Protein AF-A0A8J2U557-F1 (afdb_monomer_lite)

Organism: NCBI:txid508461

Secondary structure (DSSP, 8-state):
----HHHHHHHHHHHHHHHHHHHH-GGG-PPPPHHHHHHHHHHTTT----SSSPPP----

InterPro domains:
  IPR031848 PrlF antitoxin [PF15937] (4-57)

Sequence (60 aa):
MKKTSEDKCYIAEFLSFLAADIHHCPERLIPLTACMYHTGNELICGVEIDLDKPLLDEGE

Structure (mmCIF, N/CA/C/O backbone):
data_AF-A0A8J2U557-F1
#
_entry.id   AF-A0A8J2U557-F1
#
loop_
_atom_site.group_PDB
_atom_site.id
_atom_site.type_symbol
_atom_site.label_atom_id
_atom_site.label_alt_id
_atom_site.label_comp_id
_atom_site.label_asym_id
_atom_site.label_entity_id
_atom_site.label_seq_id
_atom_site.pdbx_PDB_ins_code
_atom_site.Cartn_x
_atom_site.Cartn_y
_atom_site.Cartn_z
_atom_site.occupancy
_atom_site.B_iso_or_equiv
_atom_site.auth_seq_id
_atom_site.auth_comp_id
_atom_site.auth_asym_id
_atom_site.auth_atom_id
_atom_site.pdbx_PDB_model_num
ATOM 1 N N . MET A 1 1 ? -23.680 -10.007 2.911 1.00 42.75 1 MET A N 1
ATOM 2 C CA . MET A 1 1 ? -23.993 -9.161 1.737 1.00 42.75 1 MET A CA 1
ATOM 3 C C . MET A 1 1 ? -23.501 -9.852 0.472 1.00 42.75 1 MET A C 1
ATOM 5 O O . MET A 1 1 ? -22.338 -10.230 0.426 1.00 42.75 1 MET A O 1
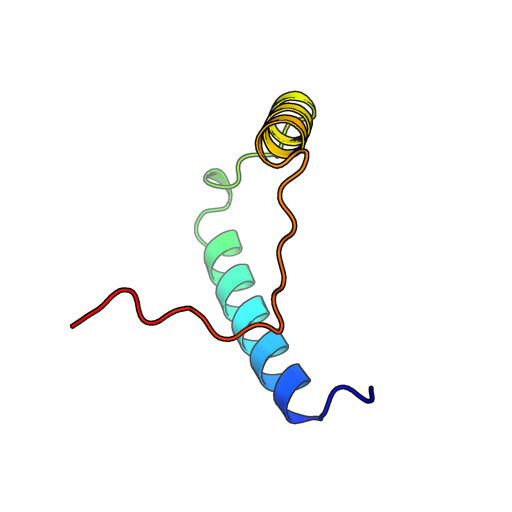ATOM 9 N N . LYS A 1 2 ? -24.362 -10.096 -0.525 1.00 47.62 2 LYS A N 1
ATOM 10 C CA . LYS A 1 2 ? -23.926 -10.613 -1.834 1.00 47.62 2 LYS A CA 1
ATOM 11 C C . LYS A 1 2 ? -23.407 -9.424 -2.649 1.00 47.62 2 LYS A C 1
ATOM 13 O O . LYS A 1 2 ? -24.218 -8.593 -3.034 1.00 47.62 2 LYS A O 1
ATOM 18 N N . LYS A 1 3 ? -22.089 -9.338 -2.877 1.00 51.22 3 LYS A N 1
ATOM 19 C CA . LYS A 1 3 ? -21.478 -8.370 -3.810 1.00 51.22 3 LYS A CA 1
ATOM 20 C C . LYS A 1 3 ? -22.168 -8.520 -5.171 1.00 51.22 3 LYS A C 1
ATOM 22 O O . LYS A 1 3 ? -22.144 -9.617 -5.742 1.00 51.22 3 LYS A O 1
ATOM 27 N N . THR A 1 4 ? -22.860 -7.479 -5.619 1.00 55.06 4 THR A N 1
ATOM 28 C CA . THR A 1 4 ? -23.634 -7.472 -6.866 1.00 55.06 4 THR A CA 1
ATOM 29 C C . THR A 1 4 ? -22.698 -7.559 -8.073 1.00 55.06 4 THR A C 1
ATOM 31 O O . THR A 1 4 ? -21.483 -7.391 -7.971 1.00 55.06 4 THR A O 1
ATOM 34 N N . SER A 1 5 ? -23.250 -7.916 -9.233 1.00 58.72 5 SER A N 1
ATOM 35 C CA . SER A 1 5 ? -22.477 -8.105 -10.467 1.00 58.72 5 SER A CA 1
ATOM 36 C C . SER A 1 5 ? -21.768 -6.826 -10.937 1.00 58.72 5 SER A C 1
ATOM 38 O O . SER A 1 5 ? -20.740 -6.927 -11.601 1.00 58.72 5 SER A O 1
ATOM 40 N N . GLU A 1 6 ? -22.288 -5.650 -10.578 1.00 56.34 6 GLU A N 1
ATOM 41 C CA . GLU A 1 6 ? -21.718 -4.343 -10.932 1.00 56.34 6 GLU A CA 1
ATOM 42 C C . GLU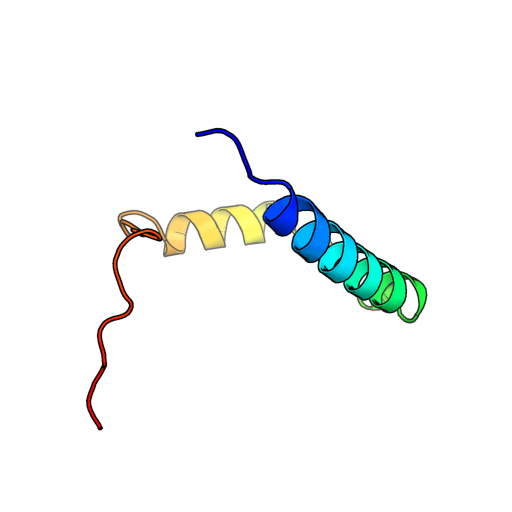 A 1 6 ? -20.428 -4.032 -10.160 1.00 56.34 6 GLU A C 1
ATOM 44 O O . GLU A 1 6 ? -19.438 -3.658 -10.782 1.00 56.34 6 GLU A O 1
ATOM 49 N N . ASP A 1 7 ? -20.363 -4.318 -8.851 1.00 59.44 7 ASP A N 1
ATOM 50 C CA . ASP A 1 7 ? -19.136 -4.150 -8.044 1.00 59.44 7 ASP A CA 1
ATOM 51 C C . ASP A 1 7 ? -17.948 -4.929 -8.622 1.00 59.44 7 ASP A C 1
ATOM 53 O O . ASP A 1 7 ? -16.792 -4.515 -8.530 1.00 59.44 7 ASP A O 1
ATOM 57 N N . LYS A 1 8 ? -18.222 -6.090 -9.226 1.00 61.41 8 LYS A N 1
ATOM 58 C CA . LYS A 1 8 ? -17.190 -6.908 -9.871 1.00 61.41 8 LYS A CA 1
ATOM 59 C C . LYS A 1 8 ? -16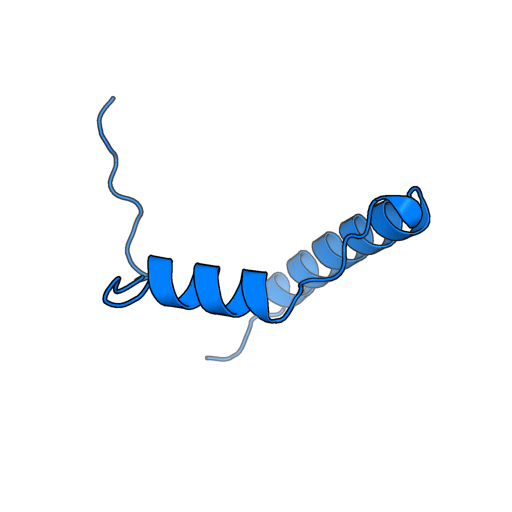.667 -6.271 -11.158 1.00 61.41 8 LYS A C 1
ATOM 61 O O . LYS A 1 8 ? -15.502 -6.486 -11.478 1.00 61.41 8 LYS A O 1
ATOM 66 N N . CYS A 1 9 ? -17.497 -5.505 -11.868 1.00 71.44 9 CYS A N 1
ATOM 67 C CA . CYS A 1 9 ? -17.103 -4.814 -13.093 1.00 71.44 9 CYS A CA 1
ATOM 68 C C . CYS A 1 9 ? -16.159 -3.650 -12.772 1.00 71.44 9 CYS A C 1
ATOM 70 O O . CYS A 1 9 ? -15.058 -3.595 -13.313 1.00 71.44 9 CYS A O 1
ATOM 72 N N . TYR A 1 10 ? -16.518 -2.805 -11.799 1.00 81.38 10 TYR A N 1
ATOM 73 C CA . TYR A 1 10 ? -15.690 -1.660 -11.404 1.00 81.38 10 TYR A CA 1
ATOM 74 C C . TYR A 1 10 ? -14.342 -2.071 -10.813 1.00 81.38 10 TYR A C 1
ATOM 76 O O . TYR A 1 10 ? -13.314 -1.472 -11.124 1.00 81.38 10 TYR A O 1
ATOM 84 N N . ILE A 1 11 ? -14.317 -3.132 -9.999 1.00 84.88 11 ILE A N 1
ATOM 85 C CA . ILE A 1 11 ? -13.057 -3.669 -9.473 1.00 84.88 11 ILE A CA 1
ATOM 86 C C . ILE A 1 11 ? -12.174 -4.180 -10.617 1.00 84.88 11 ILE A C 1
ATOM 88 O O . ILE A 1 11 ? -10.974 -3.920 -10.617 1.00 84.88 11 ILE A O 1
ATOM 92 N N . ALA A 1 12 ? -12.739 -4.890 -11.596 1.00 87.69 12 ALA A N 1
ATOM 93 C CA . ALA A 1 12 ? -11.966 -5.408 -12.722 1.00 87.69 12 ALA A CA 1
ATOM 94 C C . ALA A 1 12 ? -11.375 -4.283 -13.589 1.00 87.69 12 ALA A C 1
ATOM 96 O O . ALA A 1 12 ? -10.211 -4.364 -13.984 1.00 87.69 12 ALA A O 1
ATOM 97 N N . GLU A 1 13 ? -12.141 -3.221 -13.844 1.00 90.56 13 GLU A N 1
ATOM 98 C CA . GLU A 1 13 ? -11.673 -2.046 -14.587 1.00 90.56 13 GLU A CA 1
ATOM 99 C C . GLU A 1 13 ? -10.571 -1.297 -13.834 1.00 90.56 13 GLU A C 1
ATOM 101 O O . GLU A 1 13 ? -9.510 -1.031 -14.401 1.00 90.56 13 GLU A O 1
ATOM 106 N N . PHE A 1 14 ? -10.766 -1.039 -12.537 1.00 90.38 14 PHE A N 1
ATOM 107 C CA . PHE A 1 14 ? -9.760 -0.394 -11.693 1.00 90.38 14 PHE A CA 1
ATOM 108 C C . PHE A 1 14 ? -8.451 -1.194 -11.640 1.00 90.38 14 PHE A C 1
ATOM 110 O O . PHE A 1 14 ? -7.366 -0.636 -11.808 1.00 90.38 14 PHE A O 1
ATOM 117 N N . LEU A 1 15 ? -8.537 -2.515 -11.458 1.00 92.94 15 LEU A N 1
ATOM 118 C CA . LEU A 1 15 ? -7.358 -3.382 -11.437 1.00 92.94 15 LEU A CA 1
ATOM 119 C C . LEU A 1 15 ? -6.658 -3.439 -12.797 1.00 92.94 15 LEU A C 1
ATOM 121 O O . LEU A 1 15 ? -5.432 -3.506 -12.839 1.00 92.94 15 LEU A O 1
ATOM 125 N N . SER A 1 16 ? -7.409 -3.381 -13.899 1.00 93.31 16 SER A N 1
ATOM 126 C CA . SER A 1 16 ? -6.835 -3.340 -15.249 1.00 93.31 16 SER A CA 1
ATOM 127 C C . SER A 1 16 ? -6.080 -2.033 -15.497 1.00 93.31 16 SER A C 1
ATOM 129 O O . SER A 1 16 ? -4.976 -2.058 -16.038 1.00 93.31 16 SER A O 1
ATOM 131 N N . PHE A 1 17 ? -6.634 -0.903 -15.048 1.00 93.88 17 PHE A N 1
ATOM 132 C CA . PHE A 1 17 ? -5.960 0.395 -15.088 1.00 93.88 17 PHE A CA 1
ATOM 133 C C . PHE A 1 17 ? -4.658 0.382 -14.275 1.00 93.88 17 PHE A C 1
ATOM 135 O O . PHE A 1 17 ? -3.602 0.745 -14.792 1.00 93.88 17 PHE A O 1
ATOM 142 N N . LEU A 1 18 ? -4.711 -0.105 -13.031 1.00 92.19 18 LEU A N 1
ATOM 143 C CA . LEU A 1 18 ? -3.534 -0.191 -12.167 1.00 92.19 18 LEU A CA 1
ATOM 144 C C . LEU A 1 18 ? -2.464 -1.122 -12.753 1.00 92.19 18 LEU A C 1
ATOM 146 O O . LEU A 1 18 ? -1.279 -0.801 -12.725 1.00 92.19 18 LEU A O 1
ATOM 150 N N . ALA A 1 19 ? -2.869 -2.264 -13.313 1.00 93.50 19 ALA A N 1
ATOM 151 C CA . ALA A 1 19 ? -1.950 -3.198 -13.953 1.00 93.50 19 ALA A CA 1
ATOM 152 C C . ALA A 1 19 ? -1.217 -2.562 -15.145 1.00 93.50 19 ALA A C 1
ATOM 154 O O . ALA A 1 19 ? -0.019 -2.789 -15.311 1.00 93.50 19 ALA A O 1
ATOM 155 N N . ALA A 1 20 ? -1.913 -1.751 -15.947 1.00 95.00 20 ALA A N 1
ATOM 156 C CA . ALA A 1 20 ? -1.303 -1.025 -17.057 1.00 95.00 20 ALA A CA 1
ATOM 157 C C . ALA A 1 20 ? -0.264 0.003 -16.574 1.00 95.00 20 ALA A C 1
ATOM 159 O O . ALA A 1 20 ? 0.833 0.054 -17.129 1.00 95.00 20 ALA A O 1
ATOM 160 N N . ASP A 1 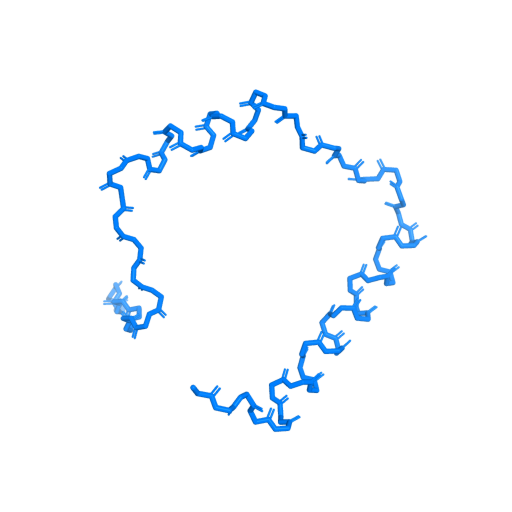21 ? -0.573 0.768 -15.522 1.00 94.00 21 ASP A N 1
ATOM 161 C CA . ASP A 1 21 ? 0.346 1.758 -14.936 1.00 94.00 21 ASP A CA 1
ATOM 162 C C . ASP A 1 21 ? 1.605 1.097 -14.347 1.00 94.00 21 ASP A C 1
ATOM 164 O O . ASP A 1 21 ? 2.731 1.493 -14.655 1.00 94.00 21 ASP A O 1
ATOM 168 N N . ILE A 1 22 ? 1.423 0.003 -13.598 1.00 94.50 22 ILE A N 1
ATOM 169 C CA . ILE A 1 22 ? 2.521 -0.804 -13.047 1.00 94.50 22 ILE A CA 1
ATOM 170 C C . ILE A 1 22 ? 3.432 -1.337 -14.155 1.00 94.50 22 ILE A C 1
ATOM 172 O O . ILE A 1 22 ? 4.654 -1.338 -14.007 1.00 94.50 22 ILE A O 1
ATOM 176 N N . HIS A 1 23 ? 2.852 -1.809 -15.260 1.00 94.88 23 HIS A N 1
ATOM 177 C CA . HIS A 1 23 ? 3.629 -2.333 -16.379 1.00 94.88 23 HIS A CA 1
ATOM 178 C C . HIS A 1 23 ? 4.407 -1.233 -17.114 1.00 94.88 23 HIS A C 1
ATOM 180 O O . HIS A 1 23 ? 5.483 -1.501 -17.643 1.00 94.88 23 HIS A O 1
ATOM 186 N N . HIS A 1 24 ? 3.875 -0.008 -17.152 1.00 96.25 24 HIS A N 1
ATOM 187 C CA . HIS A 1 24 ? 4.501 1.124 -17.830 1.00 96.25 24 HIS A CA 1
ATOM 188 C C . HIS A 1 24 ? 5.712 1.682 -17.065 1.00 96.25 24 HIS A C 1
ATOM 190 O O . HIS A 1 24 ? 6.722 1.995 -17.693 1.00 96.25 24 HIS A O 1
ATOM 196 N N . CYS A 1 25 ? 5.630 1.774 -15.732 1.00 93.50 25 CYS A N 1
ATOM 197 C CA . CYS A 1 25 ? 6.696 2.313 -14.875 1.00 93.50 25 CYS A CA 1
ATOM 198 C C . CYS A 1 25 ? 6.973 1.422 -13.646 1.00 93.50 25 CYS A C 1
ATOM 200 O O . CYS A 1 25 ? 6.744 1.851 -12.506 1.00 93.50 25 CYS A O 1
ATOM 202 N N . PRO A 1 26 ? 7.473 0.187 -13.827 1.00 90.88 26 PRO A N 1
ATOM 203 C CA . PRO A 1 26 ? 7.715 -0.731 -12.714 1.00 90.88 26 PRO A CA 1
ATOM 204 C C . PRO A 1 26 ? 8.736 -0.192 -11.699 1.00 90.88 26 PRO A C 1
ATOM 206 O O . PRO A 1 26 ? 8.662 -0.514 -10.516 1.00 90.88 26 PRO A O 1
ATOM 209 N N . GLU A 1 27 ? 9.664 0.666 -12.124 1.00 94.38 27 GLU A N 1
ATOM 210 C CA . GLU A 1 27 ? 10.677 1.300 -11.275 1.00 94.38 27 GLU A CA 1
ATOM 211 C C . GLU A 1 27 ? 10.102 2.273 -10.236 1.00 94.38 27 GLU A C 1
ATOM 213 O O . GLU A 1 27 ? 10.780 2.603 -9.263 1.00 94.38 27 GLU A O 1
ATOM 218 N N . ARG A 1 28 ? 8.854 2.727 -10.414 1.00 92.00 28 ARG A N 1
ATOM 219 C CA . ARG A 1 28 ? 8.160 3.603 -9.458 1.00 92.00 28 ARG A CA 1
ATOM 220 C C . ARG A 1 28 ? 7.487 2.832 -8.322 1.00 92.00 28 ARG A C 1
ATOM 222 O O . ARG A 1 28 ? 6.992 3.456 -7.383 1.00 92.00 28 ARG A O 1
ATOM 229 N N . LEU A 1 29 ? 7.470 1.498 -8.377 1.00 89.81 29 LEU A N 1
ATOM 230 C CA . LEU A 1 29 ? 6.972 0.674 -7.282 1.00 89.81 29 LEU A CA 1
ATOM 231 C C . LEU A 1 29 ? 7.955 0.694 -6.112 1.00 89.81 29 LEU A C 1
ATOM 233 O O . LEU A 1 29 ? 9.036 0.113 -6.170 1.00 89.81 29 LEU A O 1
ATOM 237 N N . ILE A 1 30 ? 7.547 1.334 -5.020 1.00 88.81 30 ILE A N 1
ATOM 238 C CA . ILE A 1 30 ? 8.314 1.372 -3.776 1.00 88.81 30 ILE A CA 1
ATOM 239 C C . ILE A 1 30 ? 7.737 0.316 -2.824 1.00 88.81 30 ILE A C 1
ATOM 241 O O . ILE A 1 30 ? 6.562 0.412 -2.459 1.00 88.81 30 ILE A O 1
ATOM 245 N N . PRO A 1 31 ? 8.526 -0.691 -2.400 1.00 88.88 31 PRO A N 1
ATOM 246 C CA . PRO A 1 31 ? 8.068 -1.680 -1.435 1.00 88.88 31 PRO A CA 1
ATOM 247 C C . PRO A 1 31 ? 7.686 -1.029 -0.108 1.00 88.88 31 PRO A C 1
ATOM 249 O O . PRO A 1 31 ? 8.432 -0.215 0.441 1.00 88.88 31 PRO A O 1
ATOM 252 N N . LEU A 1 32 ? 6.548 -1.441 0.449 1.00 92.75 32 LEU A N 1
ATOM 253 C CA . LEU A 1 32 ? 6.171 -1.030 1.792 1.00 92.75 32 LEU A CA 1
ATOM 254 C C . LEU A 1 32 ? 7.098 -1.712 2.804 1.00 92.75 32 LEU A C 1
ATOM 256 O O . LEU A 1 32 ? 7.129 -2.939 2.909 1.00 92.75 32 LEU A O 1
ATOM 260 N N . THR A 1 33 ? 7.863 -0.921 3.553 1.00 95.19 33 THR A N 1
ATOM 261 C CA . THR A 1 33 ? 8.732 -1.462 4.605 1.00 95.19 33 THR A CA 1
ATOM 262 C C . THR A 1 33 ? 7.939 -1.735 5.883 1.00 95.19 33 THR A C 1
ATOM 264 O O . THR A 1 33 ? 6.930 -1.084 6.158 1.00 95.19 33 THR A O 1
ATOM 267 N N . ALA A 1 34 ? 8.427 -2.661 6.713 1.00 95.25 34 ALA A N 1
ATOM 268 C CA . ALA A 1 34 ? 7.824 -2.941 8.018 1.00 95.25 34 ALA A CA 1
ATOM 269 C C . ALA A 1 34 ? 7.756 -1.689 8.913 1.00 95.25 34 ALA A C 1
ATOM 271 O O . ALA A 1 34 ? 6.779 -1.502 9.631 1.00 95.25 34 ALA A O 1
ATOM 272 N N . CYS A 1 35 ? 8.761 -0.810 8.823 1.00 95.88 35 CYS A N 1
ATOM 273 C CA . CYS A 1 35 ? 8.785 0.467 9.536 1.00 95.88 35 CYS A CA 1
ATOM 274 C C . CYS A 1 35 ? 7.636 1.379 9.082 1.00 95.88 35 CYS A C 1
ATOM 276 O O . CYS A 1 35 ? 6.851 1.817 9.912 1.00 95.88 35 CYS A O 1
ATOM 278 N N . MET A 1 36 ? 7.467 1.581 7.769 1.00 94.94 36 MET A N 1
ATOM 279 C CA . MET A 1 36 ? 6.372 2.398 7.222 1.00 94.94 36 MET A CA 1
ATOM 280 C C . MET A 1 36 ? 4.998 1.868 7.631 1.00 94.94 36 MET A C 1
ATOM 282 O O . MET A 1 36 ? 4.123 2.648 7.996 1.00 94.94 36 MET A O 1
ATOM 286 N N . TYR A 1 37 ? 4.819 0.544 7.593 1.00 93.75 37 TYR A N 1
ATOM 287 C CA . TYR A 1 37 ? 3.585 -0.090 8.048 1.00 93.75 37 TYR A CA 1
ATOM 288 C C . TYR A 1 37 ? 3.333 0.173 9.537 1.00 93.75 37 TYR A C 1
ATOM 290 O O . TYR A 1 37 ? 2.234 0.570 9.916 1.00 93.75 37 TYR A O 1
ATOM 298 N N . HIS A 1 38 ? 4.353 -0.017 10.377 1.00 95.62 38 HIS A N 1
ATOM 299 C CA . HIS A 1 38 ? 4.236 0.193 11.816 1.00 95.62 38 HIS A CA 1
ATOM 300 C C . HIS A 1 38 ? 3.921 1.651 12.150 1.00 95.62 38 HIS A C 1
ATOM 302 O O . HIS A 1 38 ? 2.950 1.905 12.852 1.00 95.62 38 HIS A O 1
ATOM 308 N N . THR A 1 39 ? 4.658 2.596 11.563 1.00 95.56 39 THR A N 1
ATOM 309 C CA . THR A 1 39 ? 4.409 4.031 11.723 1.00 95.56 39 THR A CA 1
ATOM 310 C C . THR A 1 39 ? 3.001 4.406 11.273 1.00 95.56 39 THR A C 1
ATOM 312 O O . THR A 1 39 ? 2.307 5.122 11.984 1.00 95.56 39 THR A O 1
ATOM 315 N N . GLY A 1 40 ? 2.540 3.898 10.126 1.00 92.50 40 GLY A N 1
ATOM 316 C CA . GLY A 1 40 ? 1.168 4.127 9.673 1.00 92.50 40 GLY A CA 1
ATOM 317 C C . GLY A 1 40 ? 0.137 3.631 10.687 1.00 92.50 40 GLY A C 1
ATOM 318 O O . GLY A 1 40 ? -0.791 4.360 11.021 1.00 92.50 40 GLY A O 1
ATOM 319 N N . ASN A 1 41 ? 0.338 2.427 11.224 1.00 90.88 41 ASN A N 1
ATOM 320 C CA . ASN A 1 41 ? -0.551 1.830 12.218 1.00 90.88 41 ASN A CA 1
ATOM 321 C C . ASN A 1 41 ? -0.541 2.580 13.562 1.00 90.88 41 ASN A C 1
ATOM 323 O O . ASN A 1 41 ? -1.581 2.710 14.200 1.00 90.88 41 ASN A O 1
ATOM 327 N N . GLU A 1 42 ? 0.615 3.088 13.992 1.00 94.94 42 GLU A N 1
ATOM 328 C CA . GLU A 1 42 ? 0.728 3.947 15.175 1.00 94.94 42 GLU A CA 1
ATOM 329 C C . GLU A 1 42 ? -0.003 5.278 14.978 1.00 94.94 42 GLU A C 1
ATOM 331 O O . GLU A 1 42 ? -0.716 5.720 15.875 1.00 94.94 42 GLU A O 1
ATOM 336 N N . LEU A 1 43 ? 0.124 5.897 13.800 1.00 93.31 43 LEU A N 1
ATOM 337 C CA . LEU A 1 43 ? -0.501 7.186 13.491 1.00 93.31 43 LEU A CA 1
ATOM 338 C C . LEU A 1 43 ? -2.032 7.127 13.482 1.00 93.31 43 LEU A C 1
ATOM 340 O O . LEU A 1 43 ? -2.677 8.094 13.878 1.00 93.31 43 LEU A O 1
ATOM 344 N N . ILE A 1 44 ? -2.614 6.011 13.041 1.00 91.06 44 ILE A N 1
ATOM 345 C CA . ILE A 1 44 ? -4.073 5.813 13.031 1.00 91.06 44 ILE A CA 1
ATOM 346 C C . ILE A 1 44 ? -4.592 5.150 14.313 1.00 91.06 44 ILE A C 1
ATOM 348 O O . ILE A 1 44 ? -5.778 4.837 14.413 1.00 91.06 44 ILE A O 1
ATOM 352 N N . CYS A 1 45 ? -3.721 4.895 15.294 1.00 91.31 45 CYS A N 1
ATOM 353 C CA . CYS A 1 45 ? -4.108 4.224 16.526 1.00 91.31 45 CYS A CA 1
ATOM 354 C C . CYS A 1 45 ? -5.168 5.047 17.275 1.00 91.31 45 CYS A C 1
ATOM 356 O O . CYS A 1 45 ? -4.969 6.223 17.573 1.00 91.31 45 CYS A O 1
ATOM 358 N N . GLY A 1 46 ? -6.306 4.418 17.577 1.00 87.75 46 GLY A N 1
ATOM 359 C CA . GLY A 1 46 ? -7.439 5.074 18.236 1.00 87.75 46 GLY A CA 1
ATOM 360 C C . GLY A 1 46 ? -8.332 5.907 17.309 1.00 87.75 46 GLY A C 1
ATOM 361 O O . GLY A 1 46 ? -9.303 6.485 17.790 1.00 87.75 46 GLY A O 1
ATOM 362 N N . VAL A 1 47 ? -8.049 5.956 16.002 1.00 88.38 47 VAL A N 1
ATOM 363 C CA . VAL A 1 47 ? -8.962 6.527 15.006 1.00 88.38 47 VAL A CA 1
ATOM 364 C C . VAL A 1 47 ? -9.963 5.455 14.586 1.00 88.38 47 VAL A C 1
ATOM 366 O O . VAL A 1 47 ? -9.603 4.457 13.963 1.00 88.38 47 VAL A O 1
ATOM 369 N N . GLU A 1 48 ? -11.237 5.665 14.906 1.00 86.50 48 GLU A N 1
ATOM 370 C CA . GLU A 1 48 ? -12.325 4.851 14.368 1.00 86.50 48 GLU A CA 1
ATOM 371 C C . GLU A 1 48 ? -12.727 5.394 12.992 1.00 86.50 48 GLU A C 1
ATOM 373 O O . GLU A 1 48 ? -13.246 6.504 12.873 1.00 86.50 48 GLU A O 1
ATOM 378 N N . ILE A 1 49 ? -12.453 4.619 11.940 1.00 81.06 49 ILE A N 1
ATOM 379 C CA . ILE A 1 49 ? -12.843 4.954 10.568 1.00 81.06 49 ILE A CA 1
ATOM 380 C C . ILE A 1 49 ? -14.134 4.208 10.246 1.00 81.06 49 ILE A C 1
ATOM 382 O O . ILE A 1 49 ? -14.132 2.986 10.091 1.00 81.06 49 ILE A O 1
ATOM 386 N N . ASP A 1 50 ? -15.224 4.958 10.117 1.00 83.19 50 ASP A N 1
ATOM 387 C CA . ASP A 1 50 ? -16.502 4.453 9.626 1.00 83.19 50 ASP A CA 1
ATOM 388 C C . ASP A 1 50 ? -16.642 4.795 8.137 1.00 83.19 50 ASP A C 1
ATOM 390 O O . ASP A 1 50 ? -16.901 5.941 7.772 1.00 83.19 50 ASP A O 1
ATOM 394 N N . LEU A 1 51 ? -16.423 3.795 7.279 1.00 82.44 51 LEU A N 1
ATOM 395 C CA . LEU A 1 51 ? -16.534 3.927 5.822 1.00 82.44 51 LEU A CA 1
ATOM 396 C C . LEU A 1 51 ? -17.988 3.906 5.328 1.00 82.44 51 LEU A C 1
ATOM 398 O O . LEU A 1 51 ? -18.231 4.215 4.163 1.00 82.44 51 LEU A O 1
ATOM 402 N N . ASP A 1 52 ? -18.936 3.536 6.192 1.00 85.38 52 ASP A N 1
ATOM 403 C CA . ASP A 1 52 ? -20.366 3.521 5.884 1.00 85.38 52 ASP A CA 1
ATOM 404 C C . A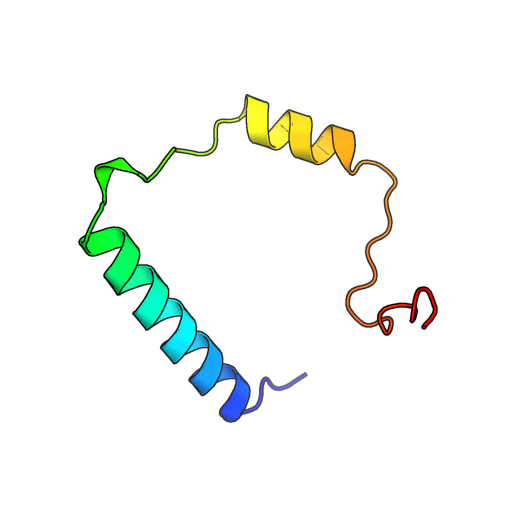SP A 1 52 ? -21.034 4.851 6.263 1.00 85.38 52 ASP A C 1
ATOM 406 O O . ASP A 1 52 ? -22.141 5.164 5.808 1.00 85.38 52 ASP A O 1
ATOM 410 N N . LYS A 1 53 ? -20.358 5.667 7.079 1.00 85.44 53 LYS A N 1
ATOM 411 C CA . LYS A 1 53 ? -20.812 7.009 7.413 1.00 85.44 53 LYS A CA 1
ATOM 412 C C . LYS A 1 53 ? -20.671 7.929 6.193 1.00 85.44 53 LYS A C 1
ATOM 414 O O . LYS A 1 53 ? -19.596 7.990 5.596 1.00 85.44 53 LYS A O 1
ATOM 419 N N . PRO A 1 54 ? -21.717 8.700 5.839 1.00 83.56 54 PRO A N 1
ATOM 420 C CA . PRO A 1 54 ? -21.592 9.754 4.844 1.00 83.56 54 PRO A CA 1
ATOM 421 C C . PRO A 1 54 ? -20.445 10.695 5.212 1.00 83.56 54 PRO A C 1
ATOM 423 O O . PRO A 1 54 ? -20.281 11.043 6.388 1.00 83.56 54 PRO A O 1
ATOM 426 N N . LEU A 1 55 ? -19.677 11.122 4.209 1.00 80.44 55 LEU A N 1
ATOM 427 C CA . LEU A 1 55 ? -18.740 12.224 4.391 1.00 80.44 55 LEU A CA 1
ATOM 428 C C . LEU A 1 55 ? -19.524 13.414 4.949 1.00 80.44 55 LEU A C 1
ATOM 430 O O . LEU A 1 55 ? -20.631 13.707 4.494 1.00 80.44 55 LEU A O 1
ATOM 434 N N . LEU A 1 56 ? -18.982 14.051 5.983 1.00 77.62 56 LEU A N 1
ATOM 435 C CA . LEU A 1 56 ? -19.548 15.304 6.456 1.00 77.62 56 LEU A CA 1
ATOM 436 C C . LEU A 1 56 ? -19.332 16.324 5.338 1.00 77.62 56 LEU A C 1
ATOM 438 O O . LEU A 1 56 ? -18.198 16.489 4.891 1.00 77.62 56 LEU A O 1
ATOM 442 N N . ASP A 1 57 ? -20.395 16.990 4.891 1.00 75.25 57 ASP A N 1
ATOM 443 C CA . ASP A 1 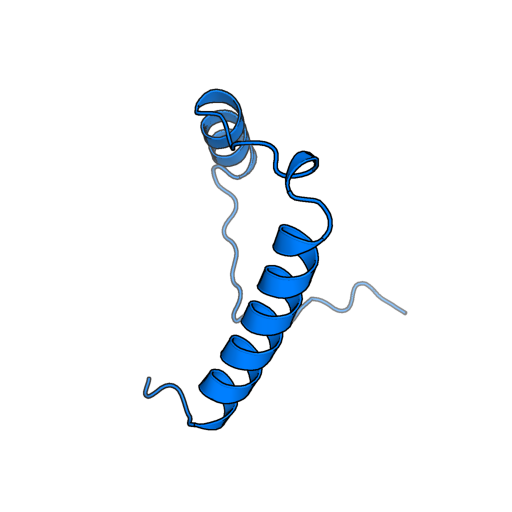57 ? -20.233 18.218 4.118 1.00 75.25 57 ASP A CA 1
ATOM 444 C C . ASP A 1 57 ? -19.548 19.223 5.047 1.00 75.25 57 ASP A C 1
ATOM 446 O O . ASP A 1 57 ? -20.180 19.820 5.923 1.00 75.25 57 ASP A O 1
ATOM 450 N N . GLU A 1 58 ? -18.233 19.378 4.910 1.00 68.62 58 GLU A N 1
ATOM 451 C CA . GLU A 1 58 ? -17.484 20.449 5.565 1.00 68.62 58 GLU A CA 1
ATOM 452 C C . GLU A 1 58 ? -17.763 21.786 4.860 1.00 68.62 58 GLU A C 1
ATOM 454 O O . GLU A 1 58 ? -16.846 22.429 4.374 1.00 68.62 58 GLU A O 1
ATOM 459 N N . GLY A 1 59 ? -19.034 22.202 4.821 1.00 60.31 59 GLY A N 1
ATOM 460 C CA . GLY A 1 59 ? -19.474 23.523 4.365 1.00 60.31 59 GLY A CA 1
ATOM 461 C C . GLY A 1 59 ? -19.279 23.823 2.870 1.00 60.31 59 GLY A C 1
ATOM 462 O O . GLY A 1 59 ? -18.324 23.400 2.229 1.00 60.31 59 GLY A O 1
ATOM 463 N N . GLU A 1 60 ? -20.224 24.584 2.322 1.00 49.34 60 GLU A N 1
ATOM 464 C CA . GLU A 1 60 ? -20.059 25.369 1.086 1.00 49.34 60 GLU A CA 1
ATOM 465 C C . GLU A 1 60 ? -18.893 26.371 1.175 1.00 49.34 60 GLU A C 1
ATOM 467 O O . GLU A 1 60 ? -18.705 26.966 2.265 1.00 49.34 60 GLU A O 1
#

pLDDT: mean 83.43, std 14.53, range [42.75, 96.25]

Radius of gyration: 17.22 Å; chains: 1; bounding box: 35×36×36 Å

Foldseek 3Di:
DPDDPVNVVVVVVVVVVVVVVCVVCVVPDDDDDPVNVVVVCVVCVPPDDDPVDPDPPPDD